Protein AF-A0A5N3XFZ0-F1 (afdb_monomer)

Foldseek 3Di:
DVPVVVVVVVVPDDDDDDPDDPDDDDPCPPVQPKDWDAQDWDDPDPPGDTPDGGDTDIDGGPDD

Organism: Muntiacus reevesi (NCBI:txid9886)

Structure (mmCIF, N/CA/C/O backbone):
data_AF-A0A5N3XFZ0-F1
#
_entry.id   AF-A0A5N3XFZ0-F1
#
loop_
_atom_site.group_PDB
_atom_site.id
_atom_site.type_symbol
_atom_site.label_atom_id
_atom_site.label_alt_id
_atom_site.label_comp_id
_atom_site.label_asym_id
_atom_site.label_entity_id
_atom_site.label_seq_id
_atom_site.pdbx_PDB_ins_code
_atom_site.Cartn_x
_atom_site.Cartn_y
_atom_site.Cartn_z
_atom_site.occupancy
_atom_site.B_iso_or_equiv
_atom_site.auth_seq_id
_atom_sit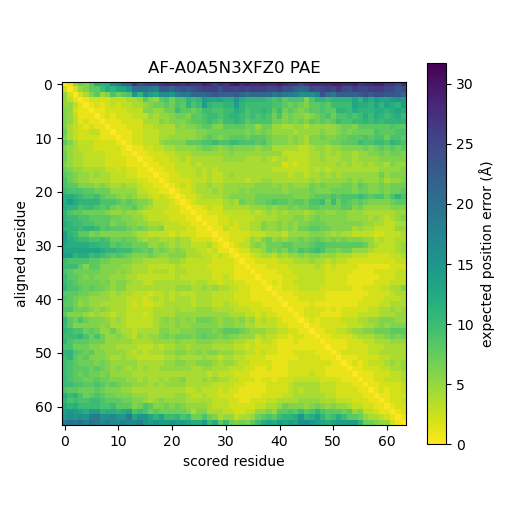e.auth_comp_id
_atom_site.auth_asym_id
_atom_site.auth_atom_id
_atom_site.pdbx_PDB_model_num
ATOM 1 N N . MET A 1 1 ? -13.510 15.402 34.881 1.00 60.44 1 MET A N 1
ATOM 2 C CA . MET A 1 1 ? -12.731 14.184 34.583 1.00 60.44 1 MET A CA 1
ATOM 3 C C . MET A 1 1 ? -13.179 13.706 33.208 1.00 60.44 1 MET A C 1
ATOM 5 O O . MET A 1 1 ? -14.275 13.198 33.114 1.00 60.44 1 MET A O 1
ATOM 9 N N . ILE A 1 2 ? -12.450 14.070 32.144 1.00 65.56 2 ILE A N 1
ATOM 10 C CA . ILE A 1 2 ? -12.795 13.781 30.723 1.00 65.56 2 ILE A CA 1
ATOM 11 C C . ILE A 1 2 ? -11.518 13.470 29.900 1.00 65.56 2 ILE A C 1
ATOM 13 O O . ILE A 1 2 ? -11.576 12.915 28.810 1.00 65.56 2 ILE A O 1
ATOM 17 N N . SER A 1 3 ? -10.329 13.823 30.413 1.00 77.62 3 SER A N 1
ATOM 18 C CA . SER A 1 3 ? -9.073 13.754 29.648 1.00 77.62 3 SER A CA 1
ATOM 19 C C . SER A 1 3 ? -8.542 12.326 29.461 1.00 77.62 3 SER A C 1
ATOM 21 O O . SER A 1 3 ? -8.134 11.961 28.366 1.00 77.62 3 SER A O 1
ATOM 23 N N . VAL A 1 4 ? -8.571 11.501 30.516 1.00 86.25 4 VAL A N 1
ATOM 24 C CA . VAL A 1 4 ? -8.012 10.135 30.474 1.00 86.25 4 VAL A CA 1
ATOM 25 C C . VAL A 1 4 ? -8.880 9.202 29.630 1.00 86.25 4 VAL A C 1
ATOM 27 O O . VAL A 1 4 ? -8.354 8.434 28.835 1.00 86.25 4 VAL A O 1
ATOM 30 N N . GLU A 1 5 ? -10.203 9.318 29.747 1.00 87.50 5 GLU A N 1
ATOM 31 C CA . GLU A 1 5 ? -11.161 8.495 28.997 1.00 87.50 5 GLU A CA 1
ATOM 32 C C . GLU A 1 5 ? -11.026 8.705 27.482 1.00 87.50 5 GLU A C 1
ATOM 34 O O . GLU A 1 5 ? -10.962 7.732 26.739 1.00 87.50 5 GLU A O 1
ATOM 39 N N . ARG A 1 6 ? -10.848 9.956 27.027 1.00 87.25 6 ARG A N 1
ATOM 40 C CA . ARG A 1 6 ? -10.552 10.264 25.614 1.00 87.25 6 ARG A CA 1
ATOM 41 C C . ARG A 1 6 ? -9.228 9.670 25.135 1.00 87.25 6 ARG A C 1
ATOM 43 O O . ARG A 1 6 ? -9.109 9.284 23.980 1.00 87.25 6 ARG A O 1
ATOM 50 N N . GLY A 1 7 ? -8.221 9.615 26.008 1.00 88.69 7 GLY A N 1
ATOM 51 C CA . GLY A 1 7 ? -6.944 8.976 25.690 1.00 88.69 7 GLY A CA 1
ATOM 52 C C . GLY A 1 7 ? -7.103 7.479 25.431 1.00 88.69 7 GLY A C 1
ATOM 53 O O . GLY A 1 7 ? -6.516 6.967 24.485 1.00 88.69 7 GLY A O 1
ATOM 54 N N . ILE A 1 8 ? -7.930 6.804 26.235 1.00 89.31 8 ILE A N 1
ATOM 55 C CA . ILE A 1 8 ? -8.243 5.377 26.083 1.00 89.31 8 ILE A CA 1
ATOM 56 C C . ILE A 1 8 ? -9.062 5.141 24.809 1.00 89.31 8 ILE A C 1
ATOM 58 O O . ILE A 1 8 ? -8.723 4.248 24.040 1.00 89.31 8 ILE A O 1
ATOM 62 N N . GLU A 1 9 ? -10.054 5.983 24.518 1.00 90.62 9 GLU A N 1
ATOM 63 C CA . GLU A 1 9 ? -10.880 5.883 23.303 1.00 90.62 9 GLU A CA 1
ATOM 64 C C . GLU A 1 9 ? -10.038 5.842 22.013 1.00 90.62 9 GLU A C 1
ATOM 66 O O . GLU A 1 9 ? -10.295 5.039 21.117 1.00 90.62 9 GLU A O 1
ATOM 71 N N . TYR A 1 10 ? -8.966 6.638 21.929 1.00 91.38 10 TYR A N 1
A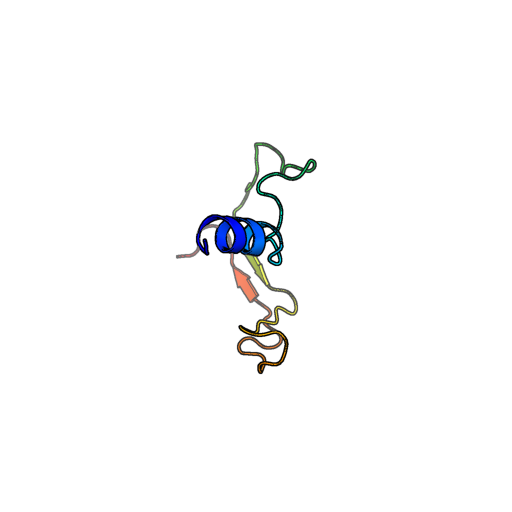TOM 72 C CA . TYR A 1 10 ? -8.067 6.613 20.771 1.00 91.38 10 TYR A CA 1
ATOM 73 C C . TYR A 1 10 ? -7.253 5.319 20.641 1.00 91.38 10 TYR A C 1
ATOM 75 O O . TYR A 1 10 ? -6.821 4.984 19.538 1.00 91.38 10 TYR A O 1
ATOM 83 N N . THR A 1 11 ? -7.048 4.575 21.732 1.00 91.31 11 THR A N 1
ATOM 84 C CA . THR A 1 11 ? -6.325 3.291 21.690 1.00 91.31 11 THR A CA 1
ATOM 85 C C . THR A 1 11 ? -7.134 2.161 21.050 1.00 91.31 11 THR A C 1
ATOM 87 O O . THR A 1 11 ? -6.527 1.209 20.541 1.00 91.31 11 THR A O 1
ATOM 90 N N . ASP A 1 12 ? -8.462 2.317 21.010 1.00 92.62 12 ASP A N 1
ATOM 91 C CA . ASP A 1 12 ? -9.435 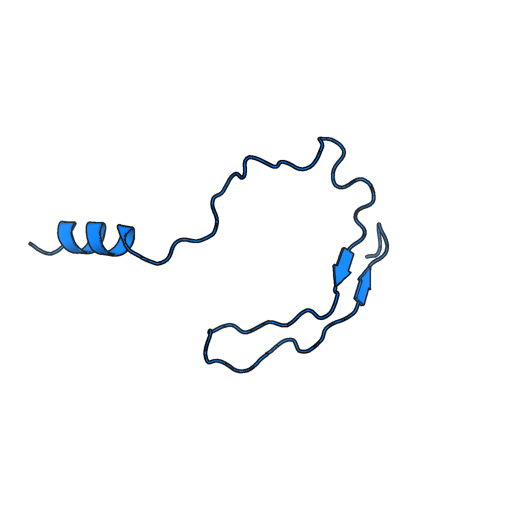1.356 20.476 1.00 92.62 12 ASP A CA 1
ATOM 92 C C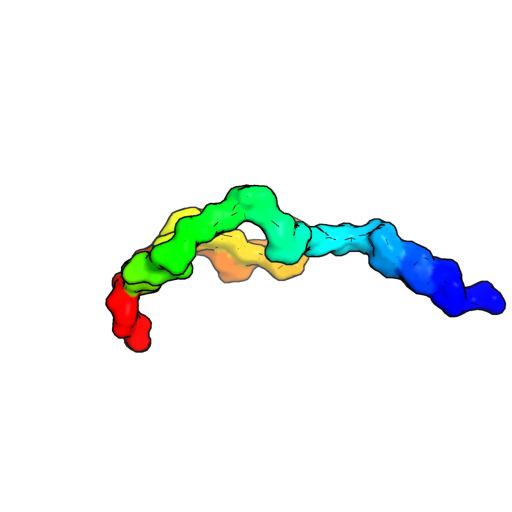 . ASP A 1 12 ? -9.864 1.652 19.027 1.00 92.62 12 ASP A C 1
ATOM 94 O O . ASP A 1 12 ? -10.627 0.888 18.431 1.00 92.62 12 ASP A O 1
ATOM 98 N N . LEU A 1 13 ? -9.373 2.740 18.422 1.00 94.25 13 LEU A N 1
ATOM 99 C CA . LEU A 1 13 ? -9.624 3.032 17.010 1.00 94.25 13 LEU A CA 1
ATOM 100 C C . LEU A 1 13 ? -9.057 1.939 16.094 1.00 94.25 13 LEU A C 1
ATOM 102 O O . LEU A 1 13 ? -8.088 1.249 16.420 1.00 94.25 13 LEU A O 1
ATOM 106 N N . VAL A 1 14 ? -9.637 1.828 14.895 1.00 94.38 14 VAL A N 1
ATOM 107 C CA . VAL A 1 14 ? -9.095 0.969 13.836 1.00 94.38 14 VAL A CA 1
ATOM 108 C C . VAL A 1 14 ? -7.680 1.433 13.505 1.00 94.38 14 VAL A C 1
ATOM 110 O O . VAL A 1 14 ? -7.468 2.570 13.086 1.00 94.38 14 VAL A O 1
ATOM 113 N N . LYS A 1 15 ? -6.715 0.538 13.710 1.00 94.06 15 LYS A N 1
ATOM 114 C CA . LYS A 1 15 ? -5.294 0.808 13.496 1.00 94.06 15 LYS A CA 1
ATOM 115 C C . LYS A 1 15 ? -4.922 0.538 12.044 1.00 94.06 15 LYS A C 1
ATOM 117 O O . LYS A 1 15 ? -5.517 -0.316 11.385 1.00 94.06 15 LYS A O 1
ATOM 122 N N . GLU A 1 16 ? -3.921 1.259 11.561 1.00 95.38 16 GLU A N 1
ATOM 123 C CA . GLU A 1 16 ? -3.270 0.937 10.295 1.00 95.38 16 GLU A CA 1
ATOM 124 C C . GLU A 1 16 ? -2.495 -0.385 10.403 1.00 95.38 16 GLU A C 1
ATOM 126 O O . GLU A 1 16 ? -2.358 -0.972 11.482 1.00 95.38 16 GLU A O 1
ATOM 131 N N . ALA A 1 17 ? -1.993 -0.868 9.267 1.00 93.94 17 ALA A N 1
ATOM 132 C CA . ALA A 1 17 ? -1.112 -2.025 9.262 1.00 93.94 17 ALA A CA 1
ATOM 133 C C . ALA A 1 17 ? 0.126 -1.772 10.154 1.00 93.94 17 ALA A C 1
ATOM 135 O O . ALA A 1 17 ? 0.569 -0.627 10.277 1.00 93.94 17 ALA A O 1
ATOM 136 N N . PRO A 1 18 ? 0.699 -2.820 10.772 1.00 95.25 18 PRO A N 1
ATOM 137 C CA . PRO A 1 18 ? 1.931 -2.696 11.539 1.00 95.25 18 PRO A CA 1
ATOM 138 C C . PRO A 1 18 ? 3.057 -2.059 10.721 1.00 95.25 18 PRO A C 1
ATOM 140 O O . PRO A 1 18 ? 3.150 -2.265 9.512 1.00 95.25 18 PRO A O 1
ATOM 143 N N . TRP A 1 19 ? 3.939 -1.327 11.403 1.00 94.06 19 TRP A N 1
ATOM 144 C CA . TRP A 1 19 ? 5.108 -0.710 10.774 1.00 94.06 19 TRP A CA 1
ATOM 145 C C . TRP A 1 19 ? 6.074 -1.748 10.185 1.00 94.06 19 TRP A C 1
ATOM 147 O O . TRP A 1 19 ? 6.635 -1.549 9.111 1.00 94.06 19 TRP A O 1
ATOM 157 N N . GLU A 1 20 ? 6.235 -2.874 10.879 1.00 94.06 20 GLU A N 1
ATOM 158 C CA . GLU A 1 20 ? 7.095 -3.981 10.477 1.00 94.06 20 GLU A CA 1
ATOM 159 C C . GLU A 1 20 ? 6.284 -5.269 10.348 1.00 94.06 20 GLU A C 1
ATOM 161 O O . GLU A 1 20 ? 5.384 -5.553 11.141 1.00 94.06 20 GLU A O 1
ATOM 166 N N . LEU A 1 21 ? 6.625 -6.050 9.328 1.00 92.31 21 LEU A N 1
ATOM 167 C CA . LEU A 1 21 ? 6.103 -7.387 9.079 1.00 92.31 21 LEU A CA 1
ATOM 168 C C . LEU A 1 21 ? 7.276 -8.359 9.152 1.00 92.31 21 LEU A C 1
ATOM 170 O O . LEU A 1 21 ? 8.367 -8.018 8.712 1.00 92.31 21 LEU A O 1
ATOM 174 N N . GLU A 1 22 ? 7.044 -9.586 9.615 1.00 93.50 22 GLU A N 1
ATOM 175 C CA . GLU A 1 22 ? 8.095 -10.618 9.670 1.00 93.50 22 GLU A CA 1
ATOM 176 C C . GLU A 1 22 ? 8.722 -10.902 8.291 1.00 93.50 22 GLU A C 1
ATOM 178 O O . GLU A 1 22 ? 9.889 -11.278 8.180 1.00 93.50 22 GLU A O 1
ATOM 183 N N . SER A 1 23 ? 7.948 -10.709 7.218 1.00 92.12 23 SER A N 1
ATOM 184 C CA . SER A 1 23 ? 8.413 -10.859 5.842 1.00 92.12 23 SER A CA 1
ATOM 185 C C . SER A 1 23 ? 8.946 -9.534 5.304 1.00 92.12 23 SER A C 1
ATOM 187 O O . SER A 1 23 ? 8.197 -8.696 4.798 1.00 92.12 23 SER A O 1
ATOM 189 N N . HIS A 1 24 ? 10.263 -9.364 5.388 1.00 92.88 24 HIS A N 1
ATOM 190 C CA . HIS A 1 24 ? 10.955 -8.245 4.763 1.00 92.88 24 HIS A CA 1
ATOM 191 C C . HIS A 1 24 ? 11.358 -8.586 3.324 1.00 92.88 24 HIS A C 1
ATOM 193 O O . HIS A 1 24 ? 11.763 -9.720 3.042 1.00 92.88 24 HIS A O 1
ATOM 199 N N . PRO A 1 25 ? 11.304 -7.614 2.399 1.00 92.94 25 PRO A N 1
ATOM 200 C CA . PRO A 1 25 ? 11.935 -7.791 1.105 1.00 92.94 25 PRO A CA 1
ATOM 201 C C . PRO A 1 25 ? 13.458 -7.965 1.283 1.00 92.94 25 PRO A C 1
ATOM 203 O O . PRO A 1 25 ? 14.030 -7.499 2.272 1.00 92.94 25 PRO A O 1
ATOM 206 N N . PRO A 1 26 ? 14.141 -8.633 0.339 1.00 93.94 26 PRO A N 1
ATOM 207 C CA . PRO A 1 26 ? 15.585 -8.821 0.417 1.00 93.94 26 PRO A CA 1
ATOM 208 C C . PRO A 1 26 ? 16.330 -7.472 0.388 1.00 93.94 26 PRO A C 1
ATOM 210 O O . PRO A 1 26 ? 15.810 -6.508 -0.177 1.00 93.94 26 PRO A O 1
ATOM 213 N N . PRO A 1 27 ? 17.580 -7.395 0.891 1.00 92.88 27 PRO A N 1
ATOM 214 C CA . PRO A 1 27 ? 18.362 -6.151 0.903 1.00 92.88 27 PRO A CA 1
ATOM 215 C C . PRO A 1 27 ? 18.589 -5.515 -0.477 1.00 92.88 27 PRO A C 1
ATOM 217 O O . PRO A 1 27 ? 18.872 -4.327 -0.572 1.00 92.88 27 PRO A O 1
ATOM 220 N N . SER A 1 28 ? 18.482 -6.303 -1.549 1.00 93.19 28 SER A N 1
ATOM 221 C CA . SER A 1 28 ? 18.587 -5.834 -2.934 1.00 93.19 28 SER A CA 1
ATOM 222 C C . SER A 1 28 ? 17.311 -5.171 -3.464 1.00 93.19 28 SER A C 1
ATOM 224 O O . SER A 1 28 ? 17.297 -4.698 -4.600 1.00 93.19 28 SER A O 1
ATOM 226 N N . TRP A 1 29 ? 16.223 -5.155 -2.691 1.00 92.88 29 TRP A N 1
ATOM 227 C CA . TRP A 1 29 ? 14.970 -4.539 -3.101 1.00 92.88 29 TRP A CA 1
ATOM 228 C C . TRP A 1 29 ? 14.988 -3.009 -2.925 1.00 92.88 29 TRP A C 1
ATOM 230 O O . TRP A 1 29 ? 15.420 -2.525 -1.880 1.00 92.88 29 TRP A O 1
ATOM 240 N N . PRO A 1 30 ? 14.417 -2.239 -3.871 1.00 93.62 30 PRO A N 1
ATOM 241 C CA . PRO A 1 30 ? 13.950 -2.664 -5.190 1.00 93.62 30 PRO A CA 1
ATOM 242 C C . PRO A 1 30 ? 15.104 -2.756 -6.199 1.00 93.62 30 PRO A C 1
ATOM 244 O O . PRO A 1 30 ? 15.831 -1.793 -6.406 1.00 93.62 30 PRO A O 1
ATOM 247 N N . GLU A 1 31 ? 15.218 -3.884 -6.904 1.00 89.19 31 GLU A N 1
ATOM 248 C CA . GLU A 1 31 ? 16.353 -4.126 -7.814 1.00 89.19 31 GLU A CA 1
ATOM 249 C C . GLU A 1 31 ? 16.287 -3.266 -9.088 1.00 89.19 31 GLU A C 1
ATOM 251 O O . GLU A 1 31 ? 17.288 -2.729 -9.551 1.00 89.19 31 GLU A O 1
ATOM 256 N N . LYS A 1 32 ? 15.089 -3.140 -9.675 1.00 91.62 32 LYS A N 1
ATOM 257 C CA . LYS A 1 32 ? 14.880 -2.440 -10.956 1.00 91.62 32 LYS A CA 1
ATOM 258 C C . LYS A 1 32 ? 13.984 -1.211 -10.832 1.00 91.62 32 LYS A C 1
ATOM 260 O O . LYS A 1 32 ? 14.016 -0.359 -11.704 1.00 91.62 32 LYS A O 1
ATOM 265 N N . GLY A 1 33 ? 13.154 -1.113 -9.792 1.00 92.31 33 GLY A N 1
ATOM 266 C CA . GLY A 1 33 ? 12.213 0.00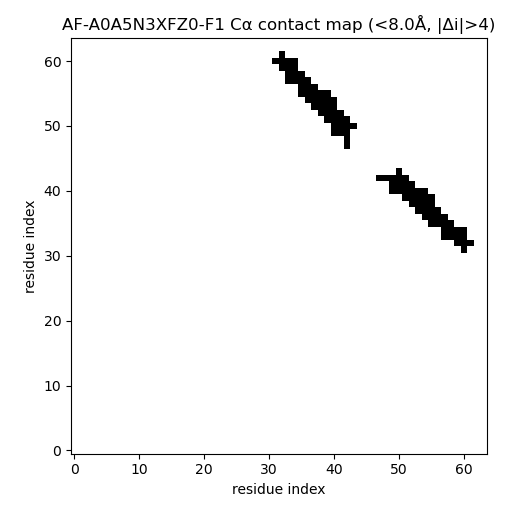7 -9.630 1.00 92.31 33 GLY A CA 1
ATOM 267 C C . GLY A 1 33 ? 11.082 0.055 -10.669 1.00 92.31 33 GLY A C 1
ATOM 268 O O . GLY A 1 33 ? 10.542 1.124 -10.934 1.00 92.31 33 GLY A O 1
ATOM 269 N N . ALA A 1 34 ? 10.728 -1.080 -11.281 1.00 94.56 34 ALA A N 1
ATOM 270 C CA . ALA A 1 34 ? 9.541 -1.173 -12.132 1.00 94.56 34 ALA A CA 1
ATOM 271 C C . ALA A 1 34 ? 8.265 -1.154 -11.274 1.00 94.56 34 ALA A C 1
ATOM 273 O O . ALA A 1 34 ? 8.219 -1.805 -10.229 1.00 94.56 34 ALA A O 1
ATOM 274 N N . ILE A 1 35 ? 7.217 -0.467 -11.735 1.00 95.38 35 ILE A N 1
ATOM 275 C CA . ILE A 1 35 ? 5.929 -0.379 -11.028 1.00 95.38 35 ILE A CA 1
ATOM 276 C C . ILE A 1 35 ? 4.830 -0.914 -11.944 1.00 95.38 35 ILE A C 1
ATOM 278 O O . ILE A 1 35 ? 4.750 -0.539 -13.110 1.00 95.38 35 ILE A O 1
ATOM 282 N N . SER A 1 36 ? 3.968 -1.790 -11.426 1.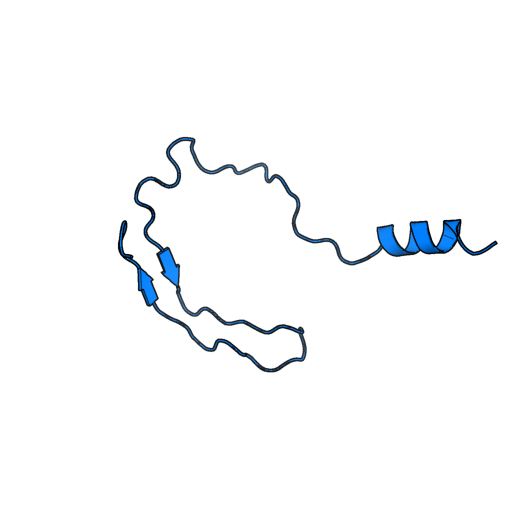00 95.62 36 SER A N 1
ATOM 283 C CA . SER A 1 36 ? 2.844 -2.352 -12.179 1.00 95.62 36 SER A CA 1
ATOM 284 C C . SER A 1 36 ? 1.547 -2.194 -11.403 1.00 95.62 36 SER A C 1
ATOM 286 O O . SER A 1 36 ? 1.423 -2.680 -10.280 1.00 95.62 36 SER A O 1
ATOM 288 N N . PHE A 1 37 ? 0.565 -1.556 -12.030 1.00 97.75 37 PHE A N 1
ATOM 289 C CA . PHE A 1 37 ? -0.813 -1.531 -11.566 1.00 97.75 37 PHE A CA 1
ATOM 290 C C . PHE A 1 37 ? -1.604 -2.611 -12.299 1.00 97.75 37 PHE A C 1
ATOM 292 O O . PHE A 1 37 ? -1.572 -2.701 -13.527 1.00 97.75 37 PHE A O 1
ATOM 299 N N . LYS A 1 38 ? -2.300 -3.455 -11.534 1.00 97.31 38 LYS A N 1
ATOM 300 C CA . LYS A 1 38 ? -3.128 -4.550 -12.048 1.00 97.31 38 LYS A CA 1
ATOM 301 C C . LYS A 1 38 ? -4.499 -4.486 -11.387 1.00 97.31 38 LYS A C 1
ATOM 303 O O . LYS A 1 38 ? -4.602 -4.800 -10.205 1.00 97.31 38 LYS A O 1
ATOM 308 N N . ASN A 1 39 ? -5.532 -4.099 -12.139 1.00 97.31 39 ASN A N 1
ATOM 309 C CA . ASN A 1 39 ? -6.902 -3.934 -11.634 1.00 97.31 39 ASN A CA 1
ATOM 310 C C . ASN A 1 39 ? -6.975 -3.033 -10.380 1.00 97.31 39 ASN A C 1
ATOM 312 O O . ASN A 1 39 ? -7.712 -3.331 -9.436 1.00 97.31 39 ASN A O 1
ATOM 316 N N . VAL A 1 40 ? -6.187 -1.955 -10.315 1.00 97.75 40 VAL A N 1
ATOM 317 C CA . VAL A 1 40 ? -6.166 -1.101 -9.116 1.00 97.75 40 VAL A CA 1
ATOM 318 C C . VAL A 1 40 ? -7.461 -0.293 -9.034 1.00 97.75 40 VAL A C 1
ATOM 320 O O . VAL A 1 40 ? -7.870 0.365 -9.992 1.00 97.75 40 VAL A O 1
ATOM 323 N N . ASN A 1 41 ? -8.104 -0.346 -7.869 1.00 97.38 41 ASN A N 1
ATOM 324 C CA . ASN A 1 41 ? -9.321 0.385 -7.539 1.00 97.38 41 ASN A CA 1
ATOM 325 C C . ASN A 1 41 ? -9.104 1.132 -6.219 1.00 97.38 41 ASN A C 1
ATOM 327 O O . ASN A 1 41 ? -8.503 0.583 -5.299 1.00 97.38 41 ASN A O 1
ATOM 331 N N . PHE A 1 42 ? -9.598 2.366 -6.108 1.00 97.38 42 PHE A N 1
ATOM 332 C CA . PHE A 1 42 ? -9.393 3.189 -4.911 1.00 97.38 42 PHE A CA 1
ATOM 333 C C . PHE A 1 42 ? -10.625 4.032 -4.570 1.00 97.38 42 PHE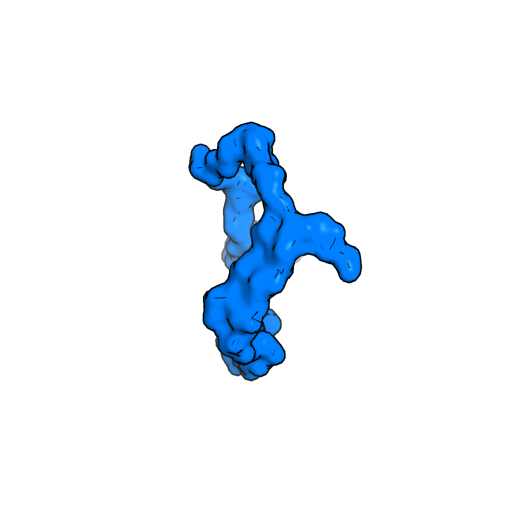 A C 1
ATOM 335 O O . PHE A 1 42 ? -11.261 4.599 -5.462 1.00 97.38 42 PHE A O 1
ATOM 342 N N . ARG A 1 43 ? -10.936 4.139 -3.273 1.00 98.00 43 ARG A N 1
ATOM 343 C CA . ARG A 1 43 ? -11.965 5.018 -2.695 1.00 98.00 43 ARG A CA 1
ATOM 344 C C . ARG A 1 43 ? -11.484 5.577 -1.356 1.00 98.00 43 ARG A C 1
ATOM 346 O O . ARG A 1 43 ? -10.794 4.883 -0.620 1.00 98.00 43 ARG A O 1
ATOM 353 N N . HIS A 1 44 ? -11.891 6.803 -1.030 1.00 96.25 44 HIS A N 1
ATOM 354 C CA . HIS A 1 44 ? -11.515 7.460 0.230 1.00 96.25 44 HIS A CA 1
ATOM 355 C C . HIS A 1 44 ? -12.290 6.953 1.450 1.00 96.25 44 HIS A C 1
ATOM 357 O O . HIS A 1 44 ? -11.785 7.011 2.564 1.00 96.25 44 HIS A O 1
ATOM 363 N N . LYS A 1 45 ? -13.527 6.492 1.249 1.00 96.62 45 LYS A N 1
ATOM 364 C CA . LYS A 1 45 ? -14.390 5.943 2.300 1.00 96.62 45 LYS A CA 1
ATOM 365 C C . LYS A 1 45 ? -14.919 4.583 1.861 1.00 96.62 45 LYS A C 1
ATOM 367 O O . LYS A 1 45 ? -15.137 4.427 0.659 1.00 96.62 45 LYS A O 1
ATOM 372 N N . PRO A 1 46 ? -15.167 3.629 2.774 1.00 94.12 46 PRO A N 1
ATOM 373 C CA . PRO A 1 46 ? -15.668 2.299 2.417 1.00 94.12 46 PRO A CA 1
ATOM 374 C C . PRO A 1 46 ? -16.953 2.328 1.575 1.00 94.12 46 PRO A C 1
ATOM 376 O O . PRO A 1 46 ? -17.075 1.594 0.597 1.00 94.12 46 PRO A O 1
ATOM 379 N N . ASP A 1 47 ? -17.869 3.234 1.899 1.00 95.56 47 ASP A N 1
ATOM 380 C CA . ASP A 1 47 ? -19.160 3.466 1.246 1.00 95.56 47 ASP A CA 1
ATOM 381 C C . ASP A 1 47 ? -19.102 4.491 0.096 1.00 95.56 47 ASP A C 1
ATOM 383 O O . ASP A 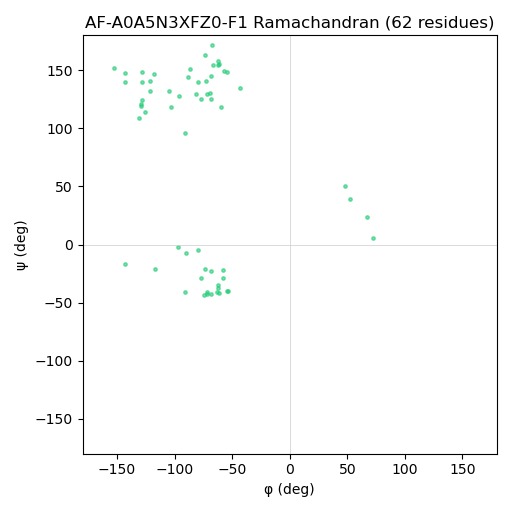1 47 ? -20.069 4.661 -0.645 1.00 95.56 47 ASP A O 1
ATOM 387 N N . GLY A 1 48 ? -17.962 5.158 -0.091 1.00 96.69 48 GLY A N 1
ATOM 388 C CA . GLY A 1 48 ? -17.771 6.157 -1.137 1.00 96.69 48 GLY A CA 1
ATOM 389 C C . GLY A 1 48 ? -17.628 5.559 -2.544 1.00 96.69 48 GLY A C 1
ATOM 390 O O . GLY A 1 48 ? -17.319 4.374 -2.709 1.00 96.69 48 GLY A O 1
ATOM 391 N N . PRO A 1 49 ? -17.797 6.379 -3.597 1.00 97.69 49 PRO A N 1
ATOM 392 C CA . PRO A 1 49 ? -17.565 5.934 -4.964 1.00 97.69 49 PRO A CA 1
ATOM 393 C C . PRO A 1 49 ? -16.082 5.623 -5.205 1.00 97.69 49 PRO A C 1
ATOM 395 O O . PRO A 1 49 ? -15.188 6.201 -4.584 1.00 97.69 49 PRO A O 1
ATOM 398 N N . LEU A 1 50 ? -15.815 4.744 -6.174 1.00 97.75 50 LEU A N 1
ATOM 399 C CA . LEU A 1 50 ? -14.459 4.552 -6.686 1.00 97.75 50 LEU A CA 1
ATOM 400 C C . LEU A 1 50 ? -14.000 5.798 -7.450 1.00 97.75 50 LEU A C 1
ATOM 402 O O . LEU A 1 50 ? -14.666 6.210 -8.410 1.00 97.75 50 LEU A O 1
ATOM 406 N N . VAL A 1 51 ? -12.848 6.329 -7.039 1.00 97.62 51 VAL A N 1
ATOM 407 C CA . VAL A 1 51 ? -12.142 7.451 -7.673 1.00 97.62 51 VAL A CA 1
ATOM 408 C C . VAL A 1 51 ? -11.150 6.936 -8.716 1.00 97.62 51 VAL A C 1
ATOM 410 O O . VAL A 1 51 ? -11.095 7.471 -9.816 1.00 97.62 51 VAL A O 1
ATOM 413 N N . LEU A 1 52 ? -10.437 5.845 -8.415 1.00 97.75 52 LEU A N 1
ATOM 414 C CA . LEU A 1 52 ? -9.707 5.066 -9.419 1.00 97.75 52 LEU A CA 1
ATOM 415 C C . LEU A 1 52 ? -10.478 3.782 -9.704 1.00 97.75 52 LEU A C 1
ATOM 417 O O . LEU A 1 52 ? -10.902 3.094 -8.769 1.00 97.75 52 LEU A O 1
ATOM 421 N N . ARG A 1 53 ? -10.666 3.477 -10.990 1.00 97.56 53 ARG A N 1
ATOM 422 C CA . ARG A 1 53 ? -11.447 2.332 -11.467 1.00 97.56 53 ARG A CA 1
ATOM 423 C C . ARG A 1 53 ? -10.632 1.545 -12.471 1.00 97.56 53 ARG A C 1
ATOM 425 O O . ARG A 1 53 ? -10.285 2.077 -13.518 1.00 97.56 53 ARG A O 1
ATOM 432 N N . ASN A 1 54 ? -10.386 0.283 -12.144 1.00 97.31 54 ASN A N 1
ATOM 433 C CA . ASN A 1 54 ? -9.731 -0.681 -13.013 1.00 97.31 54 ASN A CA 1
ATOM 434 C C . ASN A 1 54 ? -8.444 -0.158 -13.677 1.00 97.31 54 ASN A C 1
ATOM 436 O O . ASN A 1 54 ? -8.286 -0.221 -14.894 1.00 97.31 54 ASN A O 1
ATOM 440 N N . VAL A 1 55 ? -7.533 0.408 -12.884 1.00 97.81 55 VAL A N 1
ATOM 441 C CA . VAL A 1 55 ? -6.290 0.968 -13.422 1.00 97.81 55 VAL A CA 1
ATOM 442 C C . VAL A 1 55 ? -5.308 -0.160 -13.738 1.00 97.81 55 VAL A C 1
ATOM 444 O O . VAL A 1 55 ? -4.962 -0.967 -12.868 1.00 97.81 55 VAL A O 1
ATOM 447 N N . HIS A 1 56 ? -4.846 -0.174 -14.989 1.00 97.62 56 HIS A N 1
ATOM 448 C CA . HIS A 1 56 ? -3.803 -1.052 -15.506 1.00 97.62 56 HIS A CA 1
ATOM 449 C C . HIS A 1 56 ? -2.720 -0.214 -16.151 1.00 97.62 56 HIS A C 1
ATOM 451 O O . HIS A 1 56 ? -2.970 0.421 -17.168 1.00 97.62 56 HIS A O 1
ATOM 457 N N . GLU A 1 57 ? -1.529 -0.222 -15.570 1.00 96.50 57 GLU A N 1
ATOM 458 C CA . GLU A 1 57 ? -0.411 0.536 -16.115 1.00 96.50 57 GLU A CA 1
ATOM 459 C C . GLU A 1 57 ? 0.908 -0.128 -15.739 1.00 96.50 57 GLU A C 1
ATOM 461 O O . GLU A 1 57 ? 1.013 -0.804 -14.707 1.00 96.50 57 GLU A O 1
ATOM 466 N N . PHE A 1 58 ? 1.918 0.056 -16.582 1.00 96.12 58 PHE A N 1
ATOM 467 C CA . PHE A 1 58 ? 3.261 -0.424 -16.312 1.00 96.12 58 PHE A CA 1
ATOM 468 C C . PHE A 1 58 ? 4.273 0.700 -16.507 1.00 96.12 58 PHE A C 1
ATOM 470 O O . PHE A 1 58 ? 4.438 1.252 -17.595 1.00 96.12 58 PHE A O 1
ATOM 477 N N . PHE A 1 59 ? 5.003 1.002 -15.442 1.00 94.94 59 PHE A N 1
ATOM 478 C CA . PHE A 1 59 ? 6.051 2.003 -15.440 1.00 94.94 59 PHE A CA 1
ATOM 479 C C . PHE A 1 59 ? 7.408 1.314 -15.497 1.00 94.94 59 PHE A C 1
ATOM 481 O O . PHE A 1 59 ? 7.788 0.550 -14.603 1.00 94.94 59 PHE A O 1
ATOM 488 N N . TYR A 1 60 ? 8.139 1.610 -16.568 1.00 94.50 60 TYR A N 1
ATOM 489 C CA . TYR A 1 60 ? 9.502 1.139 -16.748 1.00 94.50 60 TYR A CA 1
ATOM 490 C C . TYR A 1 60 ?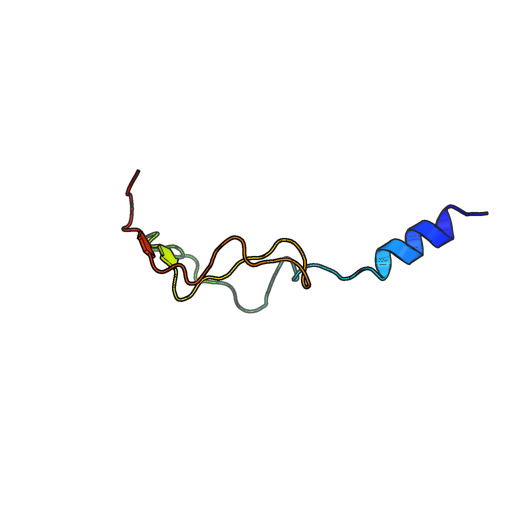 10.455 1.797 -15.735 1.00 94.50 60 TYR A C 1
ATOM 492 O O . TYR A 1 60 ? 10.296 2.983 -15.429 1.00 94.50 60 TYR A O 1
ATOM 500 N N . PRO A 1 61 ? 11.475 1.056 -15.269 1.00 94.56 61 PRO A N 1
ATOM 501 C CA . PRO A 1 61 ? 12.593 1.591 -14.495 1.00 94.56 61 PRO A CA 1
ATOM 502 C C . PRO A 1 61 ? 13.153 2.910 -15.040 1.00 94.56 61 PRO A C 1
ATOM 504 O O . PRO A 1 61 ? 13.404 3.027 -16.238 1.00 94.56 61 PRO A O 1
ATOM 507 N N . GLY A 1 62 ? 13.396 3.888 -14.162 1.00 88.50 62 GLY A N 1
ATOM 508 C CA . GLY A 1 62 ? 14.121 5.123 -14.499 1.00 88.50 62 GLY A CA 1
ATOM 509 C C . GLY A 1 62 ? 13.368 6.134 -15.375 1.00 88.50 62 GLY A C 1
ATOM 510 O O . GLY A 1 62 ? 13.951 7.147 -15.764 1.00 88.50 62 GLY A O 1
ATOM 511 N N . ARG A 1 63 ? 12.088 5.893 -15.681 1.00 85.62 63 ARG A N 1
ATOM 512 C CA . ARG A 1 63 ? 11.233 6.841 -16.407 1.00 85.62 63 ARG A CA 1
ATOM 513 C C . ARG A 1 63 ? 10.936 8.064 -15.522 1.00 85.62 63 ARG A C 1
ATOM 515 O O . ARG A 1 63 ? 10.558 7.894 -14.365 1.00 85.62 63 ARG A O 1
ATOM 522 N N . LYS A 1 64 ? 11.126 9.270 -16.066 1.00 73.50 64 LYS A N 1
ATOM 523 C CA . LYS A 1 64 ? 10.792 10.559 -15.434 1.00 73.50 64 LYS A CA 1
ATOM 524 C C . LYS A 1 64 ? 9.527 11.144 -16.042 1.00 73.50 64 LYS A C 1
ATOM 526 O O . LYS A 1 64 ? 9.327 10.922 -17.259 1.00 73.50 64 LYS A O 1
#

Nearest PDB structures (foldseek):
  8bwo-assembly1_A  TM=9.347E-01  e=3.221E-05  Homo sapiens
  8sxb-assembly1_A  TM=9.172E-01  e=5.466E-05  Bos indicus
  8swn-assembly1_A  TM=9.317E-01  e=7.120E-05  Bos taurus
  8sxa-assembly1_A  TM=9.180E-01  e=7.120E-05  Bos taurus
  8jxq-assembly1_A  TM=9.380E-01  e=3.970E-04  Homo sapiens

Solvent-accessible surface area (backbone atoms only — not comparable to full-atom values): 4403 Å² total; per-residue (Å²): 142,65,69,67,62,54,57,53,55,64,73,72,51,92,74,76,81,70,95,72,63,96,79,68,79,60,93,66,62,74,79,63,65,62,47,75,44,72,67,40,66,42,55,95,42,95,90,48,68,70,78,40,70,67,37,68,49,76,44,63,50,90,71,129

pLDDT: mean 92.51, std 6.95, range [60.44, 98.0]

Mean predicted aligned error: 5.66 Å

Sequence (64 aa):
MISVERGIEYTDLVKEAPWELESHPPPSWPEKGAISFKNVNFRHKPDGPLVLRNVHEFFYPGRK

InterPro domains:
  IPR050173 ATP-binding cassette transporter C-like [PTHR24223] (1-64)

Secondary structure (DSSP, 8-state):
--HHHHHHHHHTSPPPPPS--S-PPPTT-SSS--EEEEEEEE-SSTTSPPSEEEEEEEE-TT--

Radius of gyration: 19.22 Å; Cα contacts (8 Å, |Δi|>4): 49; chains: 1; bounding box: 38×25×51 Å